Protein AF-K1T2N1-F1 (afdb_monomer_lite)

Radius of gyration: 19.64 Å; chains: 1; bounding box: 32×23×57 Å

Sequence (91 aa):
MTERINKNTAKYALENSAKSIIVSASCFFAATCGVSIISKIDMIGSICTLISRGALISMVVVITMLPAFLMVFDKIICKTTKRTRHADIKY

Secondary structure (DSSP, 8-state):
-HHHHHHHHHHHHHHHHHHHHHHHHHHHHHHHHHHHHH--STHHHHHHHHHHHHHHHHHHHHHHHHHHHHHHHHHHHHHHGGG--SS----

Organism: NCBI:txid408170

Structure (mmCIF, N/CA/C/O backbone):
data_AF-K1T2N1-F1
#
_entry.id   AF-K1T2N1-F1
#
loop_
_atom_site.group_PDB
_atom_site.id
_atom_site.type_symbol
_atom_site.label_atom_id
_atom_site.label_alt_id
_atom_site.label_comp_id
_atom_site.label_asym_id
_atom_site.label_entity_id
_atom_site.label_seq_id
_atom_site.pdbx_PDB_ins_code
_atom_site.Cartn_x
_atom_site.Cartn_y
_atom_site.Cartn_z
_atom_site.occupancy
_atom_site.B_iso_or_equiv
_atom_site.auth_seq_id
_atom_site.auth_comp_id
_atom_site.auth_asym_id
_atom_site.auth_atom_id
_atom_site.pdbx_PDB_model_num
ATOM 1 N N . MET A 1 1 ? -17.040 14.254 30.160 1.00 46.22 1 MET A N 1
ATOM 2 C CA . MET A 1 1 ? -15.929 15.051 29.584 1.00 46.22 1 MET A CA 1
ATOM 3 C C . MET A 1 1 ? -14.758 14.174 29.104 1.00 46.22 1 MET A C 1
ATOM 5 O O . MET A 1 1 ? -14.325 14.351 27.975 1.00 46.22 1 MET A O 1
ATOM 9 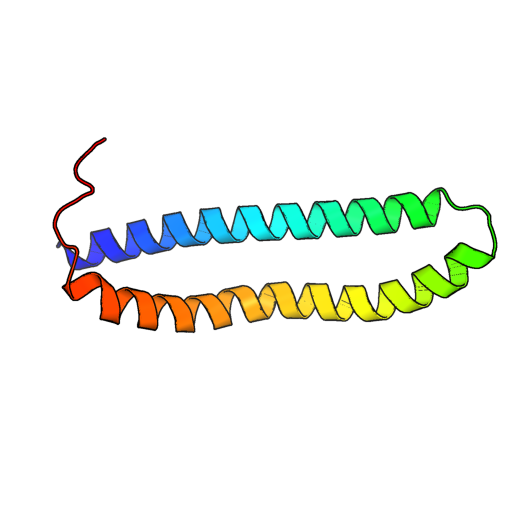N N . THR A 1 2 ? -14.306 13.172 29.876 1.00 50.38 2 THR A N 1
ATOM 10 C CA . THR A 1 2 ? -13.170 12.271 29.544 1.00 50.38 2 THR A CA 1
ATOM 11 C C . THR A 1 2 ? -13.326 11.443 28.254 1.00 50.38 2 THR A C 1
ATOM 13 O O . THR A 1 2 ? -12.335 11.140 27.598 1.00 50.38 2 THR A O 1
ATOM 16 N N . GLU A 1 3 ? -14.551 11.118 27.821 1.00 49.25 3 GLU A N 1
ATOM 17 C CA . GLU A 1 3 ? -14.773 10.325 26.595 1.00 49.25 3 GLU A CA 1
ATOM 18 C C . GLU A 1 3 ? -14.522 11.114 25.291 1.00 49.25 3 GLU A C 1
ATOM 20 O O . GLU A 1 3 ? -14.183 10.529 24.263 1.00 49.25 3 GLU A O 1
ATOM 25 N N . ARG A 1 4 ? -14.652 12.451 25.310 1.00 50.34 4 ARG A N 1
ATOM 26 C CA . ARG A 1 4 ? -14.399 13.300 24.129 1.00 50.34 4 ARG A CA 1
ATOM 27 C C . ARG A 1 4 ? -12.900 13.481 23.867 1.00 50.34 4 ARG A C 1
ATOM 29 O O . ARG A 1 4 ? -12.507 13.534 22.707 1.00 50.34 4 ARG A O 1
ATOM 36 N N . ILE A 1 5 ? -12.086 13.509 24.928 1.00 54.53 5 ILE A N 1
ATOM 37 C CA . ILE A 1 5 ? -10.624 13.640 24.837 1.00 54.53 5 ILE A CA 1
ATOM 38 C C . ILE A 1 5 ? -10.015 12.398 24.181 1.00 54.53 5 ILE A C 1
ATOM 40 O O . ILE A 1 5 ? -9.300 12.547 23.201 1.00 54.53 5 ILE A O 1
ATOM 44 N N . ASN A 1 6 ? -10.390 11.183 24.609 1.00 61.00 6 ASN A N 1
ATOM 45 C CA . ASN A 1 6 ? -9.852 9.946 24.020 1.00 61.00 6 ASN A CA 1
ATOM 46 C C . ASN A 1 6 ? -10.181 9.812 22.518 1.00 61.00 6 ASN A C 1
ATOM 48 O O . ASN A 1 6 ? -9.328 9.438 21.722 1.00 61.00 6 ASN A O 1
ATOM 52 N N . LYS A 1 7 ? -11.392 10.206 22.095 1.00 61.91 7 LYS A N 1
ATOM 53 C CA . LYS A 1 7 ? -11.763 10.209 20.665 1.00 61.91 7 LYS A CA 1
ATOM 54 C C . LYS A 1 7 ? -10.909 11.175 19.843 1.00 61.91 7 LYS A C 1
ATOM 56 O O . LYS A 1 7 ? -10.670 10.913 18.670 1.00 61.91 7 LYS A O 1
ATOM 61 N N . ASN A 1 8 ? -10.467 12.281 20.440 1.00 68.50 8 ASN A N 1
ATOM 62 C CA . ASN A 1 8 ? -9.572 13.230 19.792 1.00 68.50 8 ASN A CA 1
ATOM 63 C C . ASN A 1 8 ? -8.167 12.622 19.668 1.00 68.50 8 ASN A C 1
ATOM 65 O O . ASN A 1 8 ? -7.637 12.539 18.567 1.00 68.50 8 ASN A O 1
ATOM 69 N N . THR A 1 9 ? -7.605 12.089 20.758 1.00 69.50 9 THR A N 1
ATOM 70 C CA . THR A 1 9 ? -6.261 11.483 20.769 1.00 69.50 9 THR A CA 1
ATOM 71 C C . THR A 1 9 ? -6.152 10.271 19.843 1.00 69.50 9 THR A C 1
ATOM 73 O O . THR A 1 9 ? -5.176 10.148 19.106 1.00 69.50 9 THR A O 1
ATOM 76 N N . ALA A 1 10 ? -7.177 9.414 19.816 1.00 69.62 10 ALA A N 1
ATOM 77 C CA . ALA A 1 10 ? -7.245 8.274 18.905 1.00 69.62 10 ALA A CA 1
ATOM 78 C C . ALA A 1 10 ? -7.257 8.719 17.433 1.00 69.62 10 ALA A C 1
ATOM 80 O O . ALA A 1 10 ? -6.575 8.119 16.606 1.00 69.62 10 ALA A O 1
ATOM 81 N N . LYS A 1 11 ? -7.964 9.813 17.109 1.00 73.62 11 LYS A N 1
ATOM 82 C CA . LYS A 1 11 ? -7.946 10.404 15.764 1.00 73.62 11 LYS A CA 1
ATOM 83 C C . LYS A 1 11 ? -6.571 10.958 15.395 1.00 73.62 11 LYS A C 1
ATOM 85 O O . LYS A 1 11 ? -6.096 10.669 14.306 1.00 73.62 11 LYS A O 1
ATOM 90 N N . TYR A 1 12 ? -5.902 11.675 16.296 1.00 77.25 12 TYR A N 1
ATOM 91 C CA . TYR A 1 12 ? -4.549 12.185 16.037 1.00 77.25 12 TYR A CA 1
ATOM 92 C C . TYR A 1 12 ? -3.522 11.061 15.822 1.00 77.25 12 TYR A C 1
ATOM 94 O O . TYR A 1 12 ? -2.709 11.134 14.901 1.00 77.25 12 TYR A O 1
ATOM 102 N N . ALA A 1 13 ? -3.570 9.998 16.629 1.00 77.56 13 ALA A N 1
ATOM 103 C CA . ALA A 1 13 ? -2.689 8.839 16.470 1.00 77.56 13 ALA A CA 1
ATOM 104 C C . ALA A 1 13 ? -2.963 8.077 15.160 1.00 77.56 13 ALA A C 1
ATOM 106 O O . ALA A 1 13 ? -2.031 7.643 14.473 1.00 77.56 13 ALA A O 1
ATOM 107 N N . LEU A 1 14 ? -4.241 7.965 14.789 1.00 74.69 14 LEU A N 1
ATOM 108 C CA . LEU A 1 14 ? -4.679 7.404 13.518 1.00 74.69 14 LEU A CA 1
ATOM 109 C C . LEU A 1 14 ? -4.136 8.204 12.336 1.00 74.69 14 LEU A C 1
ATOM 111 O O . LEU A 1 14 ? -3.515 7.625 11.449 1.00 74.69 14 LEU A O 1
ATOM 115 N N . GLU A 1 15 ? -4.329 9.521 12.325 1.00 81.56 15 GLU A N 1
ATOM 116 C CA . GLU A 1 15 ? -3.865 10.362 11.222 1.00 81.56 15 GLU A CA 1
ATOM 117 C C . GLU A 1 15 ? -2.345 10.298 11.047 1.00 81.56 15 GLU A C 1
ATOM 119 O O . GLU A 1 15 ? -1.866 10.214 9.917 1.00 81.56 15 GLU A O 1
ATOM 124 N N . ASN A 1 16 ? -1.580 10.250 12.140 1.00 83.81 16 ASN A N 1
ATOM 125 C CA . ASN A 1 16 ? -0.128 10.062 12.071 1.00 83.81 16 ASN A CA 1
ATOM 126 C C . ASN A 1 16 ? 0.267 8.701 11.482 1.00 83.81 16 ASN A C 1
ATOM 128 O O . ASN A 1 16 ? 1.157 8.624 10.632 1.00 83.81 16 ASN A O 1
ATOM 132 N N . SER A 1 17 ? -0.415 7.628 11.883 1.00 82.44 17 SER A N 1
ATOM 133 C CA . SER A 1 17 ? -0.147 6.279 11.368 1.00 8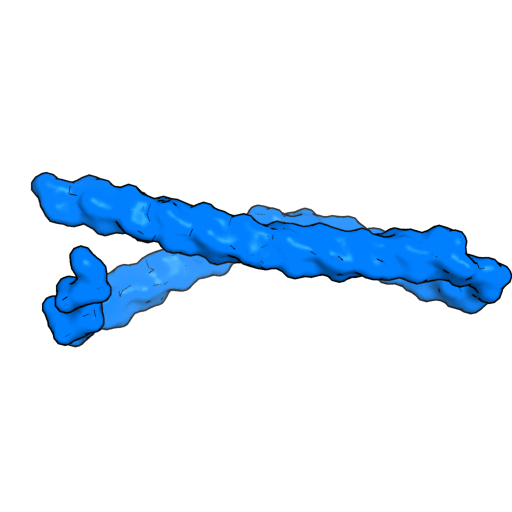2.44 17 SER A CA 1
ATOM 134 C C . SER A 1 17 ? -0.517 6.160 9.887 1.00 82.44 17 SER A C 1
ATOM 136 O O . SER A 1 17 ? 0.261 5.647 9.083 1.00 82.44 17 SER A O 1
ATOM 138 N N . ALA A 1 18 ? -1.676 6.708 9.511 1.00 83.50 18 ALA A N 1
ATOM 139 C CA . ALA A 1 18 ? -2.148 6.786 8.135 1.00 83.50 18 ALA A CA 1
ATOM 140 C C . ALA A 1 18 ? -1.164 7.555 7.246 1.00 83.50 18 ALA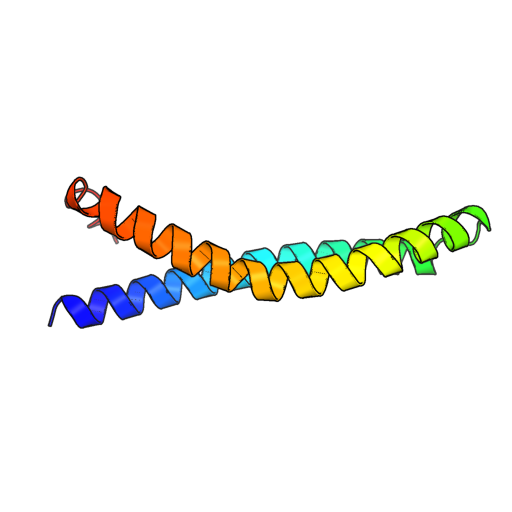 A C 1
ATOM 142 O O . ALA A 1 18 ? -0.768 7.053 6.193 1.00 83.50 18 ALA A O 1
ATOM 143 N N . LYS A 1 19 ? -0.714 8.737 7.691 1.00 84.12 19 LYS A N 1
ATOM 144 C CA . LYS A 1 19 ? 0.297 9.537 6.984 1.00 84.12 19 LYS A CA 1
ATOM 145 C C . LYS A 1 19 ? 1.586 8.747 6.755 1.00 84.12 19 LYS A C 1
ATOM 147 O O . LYS A 1 19 ? 2.103 8.764 5.642 1.00 84.12 19 LYS A O 1
ATOM 152 N N . SER A 1 20 ? 2.076 8.027 7.765 1.00 89.69 20 SER A N 1
ATOM 153 C CA . SER A 1 20 ? 3.308 7.234 7.655 1.00 89.69 20 SER A CA 1
ATOM 154 C C . SER A 1 20 ? 3.196 6.107 6.614 1.00 89.69 20 SER A C 1
ATOM 156 O O . SER A 1 20 ? 4.074 5.933 5.768 1.00 89.69 20 SER A O 1
ATOM 158 N N . ILE A 1 21 ? 2.067 5.391 6.600 1.00 87.00 21 ILE A N 1
ATOM 159 C CA . ILE A 1 21 ? 1.808 4.303 5.642 1.00 87.00 21 ILE A CA 1
ATOM 160 C C . ILE A 1 21 ? 1.697 4.839 4.211 1.00 87.00 21 ILE A C 1
ATOM 162 O O . ILE A 1 21 ? 2.276 4.270 3.285 1.00 87.00 21 ILE A O 1
ATOM 166 N N . ILE A 1 22 ? 1.000 5.963 4.029 1.00 86.19 22 ILE A N 1
ATOM 167 C CA . ILE A 1 22 ? 0.851 6.619 2.725 1.00 86.19 22 ILE A CA 1
ATOM 168 C C . ILE A 1 22 ? 2.209 7.078 2.184 1.00 86.19 22 ILE A C 1
ATOM 170 O O . ILE A 1 22 ? 2.472 6.912 0.992 1.00 86.19 22 ILE A O 1
ATOM 174 N N . VAL A 1 23 ? 3.088 7.611 3.038 1.00 89.00 23 VAL A N 1
ATOM 175 C CA . VAL A 1 23 ? 4.455 7.997 2.652 1.00 89.00 23 VAL A CA 1
ATOM 176 C C . VAL A 1 23 ? 5.251 6.782 2.176 1.00 89.00 23 VAL A C 1
ATOM 178 O O . VAL A 1 23 ? 5.836 6.835 1.097 1.00 89.00 23 VAL A O 1
ATOM 181 N N . SER A 1 24 ? 5.218 5.667 2.911 1.00 88.50 24 SER A N 1
ATOM 182 C CA . SER A 1 24 ? 5.913 4.437 2.508 1.00 88.50 24 SER A CA 1
ATOM 183 C C . SER A 1 24 ? 5.410 3.899 1.160 1.00 88.50 24 SER A C 1
ATOM 185 O O . SER A 1 24 ? 6.215 3.626 0.267 1.00 88.50 24 SER A O 1
ATOM 187 N N . ALA A 1 25 ? 4.087 3.836 0.968 1.00 85.00 25 ALA A N 1
ATOM 188 C CA . ALA A 1 25 ? 3.479 3.397 -0.289 1.00 85.00 25 ALA A CA 1
ATOM 189 C C . ALA A 1 25 ? 3.833 4.330 -1.461 1.00 85.00 25 ALA A C 1
ATOM 191 O O . ALA A 1 25 ? 4.152 3.866 -2.556 1.00 85.00 25 ALA A O 1
ATOM 192 N N . SER A 1 26 ? 3.840 5.642 -1.216 1.00 87.19 26 SER A N 1
ATOM 193 C CA . SER A 1 26 ? 4.208 6.648 -2.215 1.00 87.19 26 SER A CA 1
ATOM 194 C C . SER A 1 26 ? 5.679 6.538 -2.616 1.00 87.19 26 SER A C 1
ATOM 196 O O . SER A 1 26 ? 5.985 6.579 -3.804 1.00 87.19 26 SER A O 1
ATOM 198 N N . CYS A 1 27 ? 6.592 6.332 -1.661 1.00 89.50 27 CYS A N 1
ATOM 199 C CA . CYS A 1 27 ? 8.010 6.112 -1.952 1.00 89.50 27 CYS A CA 1
ATOM 200 C C . CYS A 1 27 ? 8.239 4.818 -2.744 1.00 89.50 27 CYS A C 1
ATOM 202 O O . CYS A 1 27 ? 9.028 4.813 -3.686 1.00 89.50 27 CYS A O 1
ATOM 204 N N . PHE A 1 28 ? 7.531 3.737 -2.408 1.00 84.94 28 PHE A N 1
ATOM 205 C CA . PHE A 1 28 ? 7.648 2.465 -3.121 1.00 84.94 28 PHE A CA 1
ATOM 206 C C . PHE A 1 28 ? 7.139 2.571 -4.566 1.00 84.94 28 PHE A C 1
ATOM 208 O O . PHE A 1 28 ? 7.780 2.089 -5.504 1.00 84.94 28 PHE A O 1
ATOM 215 N N . PHE A 1 29 ? 6.017 3.269 -4.762 1.00 83.94 29 PHE A N 1
ATOM 216 C CA . PHE A 1 29 ? 5.477 3.553 -6.088 1.00 83.94 29 PHE A CA 1
ATOM 217 C C . PHE A 1 29 ? 6.407 4.470 -6.890 1.00 83.94 29 PHE A C 1
ATOM 219 O O . PHE A 1 29 ? 6.698 4.184 -8.046 1.00 83.94 29 PHE A O 1
ATOM 226 N N . ALA A 1 30 ? 6.947 5.522 -6.268 1.00 87.50 30 ALA A N 1
ATOM 227 C CA . ALA A 1 30 ? 7.912 6.420 -6.896 1.00 87.50 30 ALA A CA 1
ATOM 228 C C . ALA A 1 30 ? 9.200 5.693 -7.308 1.00 87.50 30 ALA A C 1
ATOM 230 O O . ALA A 1 30 ? 9.699 5.929 -8.404 1.00 87.50 30 ALA A O 1
ATOM 231 N N . ALA A 1 31 ? 9.708 4.770 -6.486 1.00 86.88 31 ALA A N 1
ATOM 232 C CA . ALA A 1 31 ? 10.858 3.936 -6.832 1.00 86.88 31 ALA A CA 1
ATOM 233 C C . ALA A 1 31 ? 10.551 2.998 -8.012 1.00 86.88 31 ALA A C 1
ATOM 235 O O . ALA A 1 31 ? 11.359 2.883 -8.931 1.00 86.88 31 ALA A O 1
ATOM 236 N N . THR A 1 32 ? 9.363 2.386 -8.019 1.00 80.69 32 THR A N 1
ATOM 237 C CA . THR A 1 32 ? 8.896 1.487 -9.091 1.00 80.69 32 THR A CA 1
ATOM 238 C C . THR A 1 32 ? 8.711 2.234 -10.416 1.00 80.69 32 THR A C 1
ATOM 240 O O . THR A 1 32 ? 9.189 1.793 -11.460 1.00 80.69 32 THR A O 1
ATOM 243 N N . CYS A 1 33 ? 8.078 3.406 -10.385 1.00 79.75 33 CYS A N 1
ATOM 244 C CA . CYS A 1 33 ? 7.944 4.274 -11.552 1.00 79.75 33 CYS A CA 1
ATOM 245 C C . CYS A 1 33 ? 9.305 4.824 -11.997 1.00 79.75 33 CYS A C 1
ATOM 247 O O . CYS A 1 33 ? 9.602 4.838 -13.187 1.00 79.75 33 CYS A O 1
ATOM 249 N N . GLY A 1 34 ? 10.168 5.215 -11.057 1.00 85.12 34 GLY A N 1
ATOM 250 C CA . GLY A 1 34 ? 11.512 5.714 -11.338 1.00 85.12 34 GLY A CA 1
ATOM 251 C C . GLY A 1 34 ? 12.375 4.683 -12.064 1.00 85.12 34 GLY A C 1
ATOM 252 O O . GLY A 1 34 ? 12.953 4.993 -13.104 1.00 85.12 34 GLY A O 1
ATOM 253 N N . VAL A 1 35 ? 12.404 3.435 -11.583 1.00 78.38 35 VAL A N 1
ATOM 254 C CA . VAL A 1 35 ? 13.141 2.352 -12.255 1.00 78.38 35 VAL A CA 1
ATOM 255 C C . VAL A 1 35 ? 12.498 1.959 -13.586 1.00 78.38 35 VAL A C 1
ATOM 257 O O . VAL A 1 35 ? 13.225 1.642 -14.527 1.00 78.38 35 VAL A O 1
ATOM 260 N N . SER A 1 36 ? 11.166 2.045 -13.700 1.00 77.12 36 SER A N 1
ATOM 261 C CA . SER A 1 36 ? 10.450 1.816 -14.960 1.00 77.12 36 SER A CA 1
ATOM 262 C C . SER A 1 36 ? 10.807 2.841 -16.038 1.00 77.12 36 SER A C 1
ATOM 264 O O . SER A 1 36 ? 10.818 2.480 -17.209 1.00 77.12 36 SER A O 1
ATOM 266 N N . ILE A 1 37 ? 11.081 4.097 -15.670 1.00 75.31 37 ILE A N 1
ATOM 267 C CA . ILE A 1 37 ? 11.459 5.163 -16.614 1.00 75.31 37 ILE A CA 1
ATOM 268 C C . ILE A 1 37 ? 12.948 5.071 -16.979 1.00 75.31 37 ILE A C 1
ATOM 270 O O . ILE A 1 37 ? 13.324 5.320 -18.122 1.00 75.31 37 ILE A O 1
ATOM 274 N N . ILE A 1 38 ? 13.808 4.705 -16.022 1.00 78.94 38 ILE A N 1
ATOM 275 C CA . ILE A 1 38 ? 15.262 4.622 -16.237 1.00 78.94 38 ILE A CA 1
ATOM 276 C C . ILE A 1 38 ? 15.679 3.375 -17.035 1.00 78.94 38 ILE A C 1
ATOM 278 O O . ILE A 1 38 ? 16.734 3.359 -17.672 1.00 78.94 38 ILE A O 1
ATOM 282 N N . SER A 1 39 ? 14.883 2.311 -17.000 1.00 70.38 39 SER A N 1
ATOM 283 C CA . SER A 1 39 ? 15.300 1.014 -17.524 1.00 70.38 39 SER A CA 1
ATOM 284 C C . SER A 1 39 ? 15.061 0.883 -19.027 1.00 70.38 39 SER A C 1
ATOM 286 O O . SER A 1 39 ? 13.956 0.631 -19.494 1.00 70.38 39 SER A O 1
ATOM 288 N N . LYS A 1 40 ? 16.154 0.995 -19.784 1.00 59.16 40 LYS A N 1
ATOM 289 C CA . LYS A 1 40 ? 16.217 0.846 -21.250 1.00 59.16 40 LYS A CA 1
ATOM 290 C C . LYS A 1 40 ? 16.335 -0.607 -21.732 1.00 59.16 40 LYS A C 1
ATOM 292 O O . LYS A 1 40 ? 16.535 -0.838 -22.920 1.00 59.16 40 LYS A O 1
ATOM 297 N N . ILE A 1 41 ? 16.278 -1.577 -20.822 1.00 64.25 41 ILE A N 1
ATOM 298 C CA . ILE A 1 41 ? 16.445 -3.000 -21.131 1.00 64.25 41 ILE A CA 1
ATOM 299 C C . ILE A 1 41 ? 15.045 -3.601 -21.250 1.00 64.25 41 ILE A C 1
ATOM 301 O O . ILE A 1 41 ? 14.281 -3.544 -20.291 1.00 64.25 41 ILE A O 1
ATOM 305 N N . ASP A 1 42 ? 14.730 -4.184 -22.407 1.00 60.50 42 ASP A N 1
ATOM 306 C CA . ASP A 1 42 ? 13.433 -4.787 -22.778 1.00 60.50 42 ASP A CA 1
ATOM 307 C C . ASP A 1 42 ? 12.833 -5.704 -21.679 1.00 60.50 42 ASP A C 1
ATOM 309 O O . ASP A 1 42 ? 11.622 -5.765 -21.461 1.00 60.50 42 ASP A O 1
ATOM 313 N N . MET A 1 43 ? 13.703 -6.314 -20.866 1.00 66.69 43 MET A N 1
ATOM 314 C CA . MET A 1 43 ? 13.359 -7.097 -19.674 1.00 66.69 43 MET A CA 1
ATOM 315 C C . MET A 1 43 ? 12.497 -6.337 -18.643 1.00 66.69 43 MET A C 1
ATOM 317 O O . MET A 1 43 ? 11.610 -6.938 -18.033 1.00 66.69 43 MET A O 1
ATOM 321 N N . ILE A 1 44 ? 12.700 -5.028 -18.448 1.00 74.81 44 ILE A N 1
ATOM 322 C CA . ILE A 1 44 ? 11.932 -4.248 -17.465 1.00 74.81 44 ILE A CA 1
ATOM 323 C C . ILE A 1 44 ? 10.471 -4.083 -17.881 1.00 74.81 44 ILE 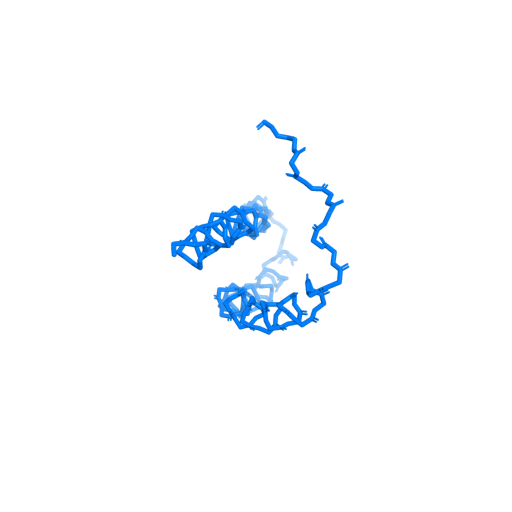A C 1
ATOM 325 O O . ILE A 1 44 ? 9.607 -4.018 -17.012 1.00 74.81 44 ILE A O 1
ATOM 329 N N . GLY A 1 45 ? 10.178 -3.993 -19.183 1.00 74.19 45 GLY A N 1
ATOM 330 C CA . GLY A 1 45 ? 8.840 -3.649 -19.671 1.00 74.19 45 GLY A CA 1
ATOM 331 C C . GLY A 1 45 ? 7.817 -4.728 -19.318 1.00 74.19 45 GLY A C 1
ATOM 332 O O . GLY A 1 45 ? 6.714 -4.437 -18.845 1.00 74.19 45 GLY A O 1
ATOM 333 N N . SER A 1 46 ? 8.233 -5.989 -19.449 1.00 78.50 46 SER A N 1
ATOM 334 C CA . SER A 1 46 ? 7.438 -7.164 -19.077 1.00 78.50 46 SER A CA 1
ATOM 335 C C . SER A 1 46 ? 7.208 -7.243 -17.565 1.00 78.50 46 SER A C 1
ATOM 337 O O . SER A 1 46 ? 6.082 -7.445 -17.106 1.00 78.50 46 SER A O 1
ATOM 339 N N . ILE A 1 47 ? 8.262 -7.016 -16.776 1.00 83.81 47 ILE A N 1
ATOM 340 C CA . ILE A 1 47 ? 8.202 -7.052 -15.309 1.00 83.81 47 ILE A CA 1
ATOM 341 C C . ILE A 1 47 ? 7.357 -5.888 -14.778 1.00 83.81 47 ILE A C 1
ATOM 343 O O . ILE A 1 47 ? 6.515 -6.082 -13.905 1.00 83.81 47 ILE A O 1
ATOM 347 N N . CYS A 1 48 ? 7.513 -4.691 -15.343 1.00 75.38 48 CYS A N 1
ATOM 348 C CA . CYS A 1 48 ? 6.768 -3.510 -14.936 1.00 75.38 48 CYS A CA 1
ATOM 349 C C . CYS A 1 48 ? 5.287 -3.601 -15.317 1.00 75.38 48 CYS A C 1
ATOM 351 O O . CYS A 1 48 ? 4.442 -3.145 -14.556 1.00 75.38 48 CYS A O 1
ATOM 353 N N . THR A 1 49 ? 4.937 -4.241 -16.435 1.00 77.19 49 THR A N 1
ATOM 354 C CA . THR A 1 49 ? 3.531 -4.520 -16.781 1.00 77.19 49 THR A CA 1
ATOM 355 C C . THR A 1 49 ? 2.883 -5.475 -15.773 1.00 77.19 49 THR A C 1
ATOM 357 O O . THR A 1 49 ? 1.744 -5.258 -15.348 1.00 77.19 49 THR A O 1
ATOM 360 N N . LEU A 1 50 ? 3.616 -6.505 -15.334 1.00 84.12 50 LEU A N 1
ATOM 361 C CA . LEU A 1 50 ? 3.162 -7.424 -14.288 1.00 84.12 50 LEU A CA 1
ATOM 362 C C . LEU A 1 50 ? 3.009 -6.712 -12.933 1.00 84.12 50 LEU A C 1
ATOM 364 O O . LEU A 1 50 ? 1.971 -6.835 -12.279 1.00 84.12 50 LEU A O 1
ATOM 368 N N . ILE A 1 51 ? 4.019 -5.928 -12.540 1.00 83.81 51 ILE A N 1
ATOM 369 C CA . ILE A 1 51 ? 4.032 -5.151 -11.296 1.00 83.81 51 ILE A CA 1
ATOM 370 C C . ILE A 1 51 ? 2.939 -4.089 -11.308 1.00 83.81 51 ILE A C 1
ATOM 372 O O . ILE A 1 51 ? 2.251 -3.950 -10.311 1.00 83.81 51 ILE A O 1
ATOM 376 N N . SER A 1 52 ? 2.723 -3.379 -12.414 1.00 80.31 52 SER A N 1
ATOM 377 C CA . SER A 1 52 ? 1.710 -2.322 -12.527 1.00 80.31 52 SER A CA 1
ATOM 378 C C . SER A 1 52 ? 0.296 -2.858 -12.271 1.00 80.31 52 SER A C 1
ATOM 380 O O . SER A 1 52 ? -0.465 -2.262 -11.504 1.00 80.31 52 SER A O 1
ATOM 382 N N . ARG A 1 53 ? -0.031 -4.054 -12.792 1.00 83.06 53 ARG A N 1
ATOM 383 C CA . ARG A 1 53 ? -1.293 -4.747 -12.462 1.00 83.06 53 ARG A CA 1
ATOM 384 C C . ARG A 1 53 ? -1.406 -5.089 -10.974 1.00 83.06 53 ARG A C 1
ATOM 386 O O . ARG A 1 53 ? -2.479 -4.919 -10.398 1.00 83.06 53 ARG A O 1
ATOM 393 N N . GLY A 1 54 ? -0.324 -5.550 -10.346 1.00 80.81 54 GLY A N 1
ATOM 394 C CA . GLY A 1 54 ? -0.296 -5.845 -8.908 1.00 80.81 54 GLY A CA 1
ATOM 395 C C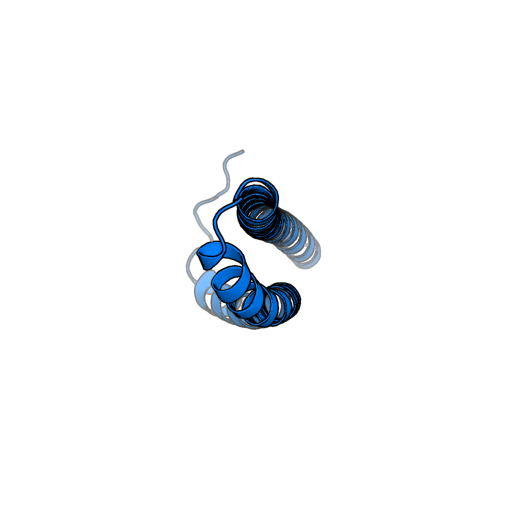 . GLY A 1 54 ? -0.311 -4.593 -8.021 1.00 80.81 54 GLY A C 1
ATOM 396 O O . GLY A 1 54 ? -0.953 -4.579 -6.973 1.00 80.81 54 GLY A O 1
ATOM 397 N N . ALA A 1 55 ? 0.343 -3.519 -8.460 1.00 82.69 55 ALA A N 1
ATOM 398 C CA . ALA A 1 55 ? 0.522 -2.275 -7.725 1.00 82.69 55 ALA A CA 1
ATOM 399 C C . ALA A 1 55 ? -0.776 -1.471 -7.651 1.00 82.69 55 ALA A C 1
ATOM 401 O O . ALA A 1 55 ? -1.100 -0.962 -6.583 1.00 82.69 55 ALA A O 1
ATOM 402 N N . LEU A 1 56 ? -1.563 -1.418 -8.734 1.00 81.94 56 LEU A N 1
ATOM 403 C CA . LEU A 1 56 ? -2.896 -0.804 -8.710 1.00 81.94 56 LEU A CA 1
ATOM 404 C C . LEU A 1 56 ? -3.813 -1.487 -7.688 1.00 81.94 56 LEU A C 1
ATOM 406 O O . LEU A 1 56 ? -4.429 -0.809 -6.866 1.00 81.94 56 LEU A O 1
ATOM 410 N N . ILE A 1 57 ? -3.847 -2.824 -7.686 1.00 85.81 57 ILE A N 1
ATOM 411 C CA . ILE A 1 57 ? -4.589 -3.597 -6.680 1.00 85.81 57 ILE A CA 1
ATOM 412 C C . ILE A 1 57 ? -4.057 -3.301 -5.273 1.00 85.81 57 ILE A C 1
ATOM 414 O O . ILE A 1 57 ? -4.847 -3.053 -4.365 1.00 85.81 57 ILE A O 1
ATOM 418 N N . SER A 1 58 ? -2.734 -3.264 -5.092 1.00 82.75 58 SER A N 1
ATOM 419 C CA . SER A 1 58 ? -2.103 -2.998 -3.797 1.00 82.75 58 SER A CA 1
ATOM 420 C C . SER A 1 58 ? -2.429 -1.601 -3.269 1.00 82.75 58 SER A C 1
ATOM 422 O O . SER A 1 58 ? -2.670 -1.445 -2.075 1.00 82.75 58 SER A O 1
ATOM 424 N N . MET A 1 59 ? -2.471 -0.586 -4.135 1.00 82.94 59 MET A N 1
ATOM 425 C CA . MET A 1 59 ? -2.772 0.796 -3.751 1.00 82.94 59 MET A CA 1
ATOM 426 C C . MET A 1 59 ? -4.215 0.920 -3.249 1.00 82.94 59 MET A C 1
ATOM 428 O O . MET A 1 59 ? -4.471 1.511 -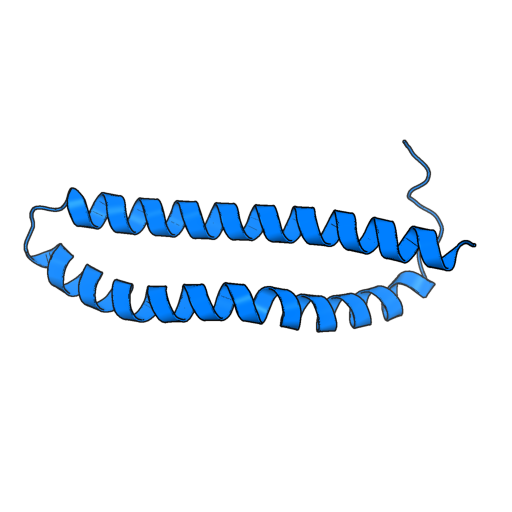2.199 1.00 82.94 59 MET A O 1
ATOM 432 N N . VAL A 1 60 ? -5.156 0.300 -3.968 1.00 85.88 60 VAL A N 1
ATOM 433 C CA . VAL A 1 60 ? -6.575 0.264 -3.589 1.00 85.88 60 VAL A CA 1
ATOM 434 C C . VAL A 1 60 ? -6.771 -0.527 -2.297 1.00 85.88 60 VAL A C 1
ATOM 436 O O . VAL A 1 60 ? -7.503 -0.087 -1.404 1.00 85.88 60 VAL A O 1
ATOM 439 N N . VAL A 1 61 ? -6.086 -1.668 -2.156 1.00 86.06 61 VAL A N 1
ATOM 440 C CA . VAL A 1 61 ? -6.152 -2.467 -0.933 1.00 86.06 61 VAL A CA 1
ATOM 441 C C . VAL A 1 61 ? -5.572 -1.702 0.245 1.00 86.06 61 VAL A C 1
ATOM 443 O O . VAL A 1 61 ? -6.200 -1.713 1.280 1.00 86.06 61 VAL A O 1
ATOM 446 N N . VAL A 1 62 ? -4.454 -0.980 0.133 1.00 82.81 62 VAL A N 1
ATOM 447 C CA . VAL A 1 62 ? -3.875 -0.232 1.267 1.00 82.81 62 VAL A CA 1
ATOM 448 C C . VAL A 1 62 ? -4.830 0.852 1.772 1.00 82.81 62 VAL A C 1
ATOM 450 O O . VAL A 1 62 ? -5.033 0.967 2.979 1.00 82.81 62 VAL A O 1
ATOM 453 N N . ILE A 1 63 ? -5.472 1.600 0.869 1.00 82.56 63 ILE A N 1
ATOM 454 C CA . ILE A 1 63 ? -6.423 2.665 1.234 1.00 82.56 63 ILE A CA 1
ATOM 455 C C . ILE A 1 63 ? -7.677 2.096 1.918 1.00 82.56 63 ILE A C 1
ATOM 457 O O . ILE A 1 63 ? -8.247 2.753 2.784 1.00 82.56 63 ILE A O 1
ATOM 461 N N . THR A 1 64 ? -8.100 0.878 1.567 1.00 83.94 64 THR A N 1
ATOM 462 C CA . THR A 1 64 ? -9.294 0.218 2.134 1.00 83.94 64 THR A CA 1
ATOM 463 C C . THR A 1 64 ? -8.985 -0.676 3.339 1.00 83.94 64 THR A C 1
ATOM 465 O O . THR A 1 64 ? -9.769 -0.737 4.286 1.00 83.94 64 THR A O 1
ATOM 468 N N . MET A 1 65 ? -7.821 -1.321 3.363 1.00 84.81 65 MET A N 1
ATOM 469 C CA . MET A 1 65 ? -7.327 -2.102 4.492 1.00 84.81 65 MET A CA 1
ATOM 470 C C . MET A 1 65 ? -6.956 -1.203 5.648 1.00 84.81 65 MET A C 1
ATOM 472 O O . MET A 1 65 ? -7.239 -1.582 6.769 1.00 84.81 65 MET A O 1
ATOM 476 N N . LEU A 1 66 ? -6.371 -0.025 5.421 1.00 79.75 66 LEU A N 1
ATOM 477 C CA . LEU A 1 66 ? -6.036 0.887 6.510 1.00 79.75 66 LEU A CA 1
ATOM 478 C C . LEU A 1 66 ? -7.241 1.169 7.433 1.00 79.75 66 LEU A C 1
ATOM 480 O O . LEU A 1 66 ? -7.114 0.898 8.624 1.00 79.75 66 LEU A O 1
ATOM 484 N N . PRO A 1 67 ? -8.418 1.624 6.950 1.00 74.88 67 PRO A N 1
ATOM 485 C CA . PRO A 1 67 ? -9.581 1.832 7.809 1.00 74.88 67 PRO A CA 1
ATOM 486 C C . PRO A 1 67 ? -10.166 0.519 8.344 1.00 74.88 67 PRO A C 1
ATOM 488 O O . PRO A 1 67 ? -10.613 0.488 9.490 1.00 74.88 67 PRO A O 1
ATOM 491 N N . ALA A 1 68 ? -10.138 -0.572 7.569 1.00 82.50 68 ALA A N 1
ATOM 492 C CA . ALA A 1 68 ? -10.646 -1.872 8.011 1.00 82.50 68 ALA A CA 1
ATOM 493 C C . ALA A 1 68 ? -9.808 -2.461 9.160 1.00 82.50 68 ALA A C 1
ATOM 495 O O . ALA A 1 68 ? -10.346 -2.826 10.207 1.00 82.50 68 ALA A O 1
ATOM 496 N N . PHE A 1 69 ? -8.485 -2.490 9.005 1.00 78.81 69 PHE A N 1
ATOM 497 C CA . PHE A 1 69 ? -7.551 -2.889 10.048 1.00 78.81 69 PHE A CA 1
ATOM 498 C C . PHE A 1 69 ? -7.647 -1.965 11.244 1.00 78.81 69 PHE A C 1
ATOM 500 O O . PHE A 1 69 ? -7.620 -2.456 12.368 1.00 78.81 69 PHE A O 1
ATOM 507 N N . LEU A 1 70 ? -7.798 -0.655 11.038 1.00 75.12 70 LEU A N 1
ATOM 508 C CA . LEU A 1 70 ? -7.911 0.250 12.167 1.00 75.12 70 LEU A CA 1
ATOM 509 C C . LEU A 1 70 ? -9.195 0.043 12.959 1.00 75.12 70 LEU A C 1
ATOM 511 O O . LEU A 1 70 ? -9.165 0.116 14.177 1.00 75.12 70 LEU A O 1
ATOM 515 N N . MET A 1 71 ? -10.312 -0.264 12.300 1.00 75.69 71 MET A N 1
ATOM 516 C CA . MET A 1 71 ? -11.571 -0.565 12.980 1.00 75.69 71 MET A CA 1
ATOM 517 C C . MET A 1 71 ? -11.484 -1.870 13.791 1.00 75.69 71 MET A C 1
ATOM 519 O O . MET A 1 71 ? -12.063 -1.976 14.874 1.00 75.69 71 MET A O 1
ATOM 523 N N . VAL A 1 72 ? -10.730 -2.858 13.298 1.00 79.94 72 VAL A N 1
ATOM 524 C CA . VAL A 1 72 ? -10.463 -4.117 14.011 1.00 79.94 72 VAL A CA 1
ATOM 525 C C . VAL A 1 72 ? -9.486 -3.902 15.171 1.00 79.94 72 VAL A C 1
ATOM 527 O O . VAL A 1 72 ? -9.760 -4.333 16.294 1.00 79.94 72 VAL A O 1
ATOM 530 N N . PHE A 1 73 ? -8.374 -3.206 14.936 1.00 71.00 73 PHE A N 1
ATOM 531 C CA . PHE A 1 73 ? -7.375 -2.918 15.960 1.00 71.00 73 PHE A CA 1
ATOM 532 C C . PHE A 1 73 ? -7.888 -1.944 17.017 1.00 71.00 73 PHE A C 1
ATOM 534 O O . PHE A 1 73 ? -7.583 -2.157 18.181 1.00 71.00 73 PHE A O 1
ATOM 541 N N . ASP A 1 74 ? -8.730 -0.964 16.684 1.00 71.69 74 ASP A N 1
ATOM 542 C CA . ASP A 1 74 ? -9.386 -0.098 17.674 1.00 71.69 74 ASP A CA 1
ATOM 543 C C . ASP A 1 74 ? -10.235 -0.931 18.645 1.00 71.69 74 ASP A C 1
ATOM 545 O O . ASP A 1 74 ? -10.128 -0.772 19.863 1.00 71.69 74 ASP A O 1
ATOM 549 N N . LYS A 1 75 ? -10.977 -1.933 18.143 1.00 66.38 75 LYS A N 1
ATOM 550 C CA . LYS A 1 75 ? -11.714 -2.871 19.006 1.00 66.38 75 LYS A CA 1
ATOM 551 C C . LYS A 1 75 ? -10.804 -3.745 19.869 1.00 66.38 75 LYS A C 1
ATOM 553 O O . LYS A 1 75 ? -11.136 -3.990 21.030 1.00 66.38 75 LYS A O 1
ATOM 558 N N . ILE A 1 76 ? -9.678 -4.219 19.337 1.00 69.06 76 ILE A N 1
ATOM 559 C CA . ILE A 1 76 ? -8.700 -5.021 20.093 1.00 69.06 76 ILE A CA 1
ATOM 560 C C . ILE A 1 76 ? -8.012 -4.161 21.167 1.00 69.06 76 ILE A C 1
ATOM 562 O O . ILE A 1 76 ? -7.911 -4.580 22.323 1.00 69.06 76 ILE A O 1
ATOM 566 N N . ILE A 1 77 ? -7.616 -2.936 20.817 1.00 65.31 77 ILE A N 1
ATOM 567 C CA . ILE A 1 77 ? -6.969 -1.967 21.705 1.00 65.31 77 ILE A CA 1
ATOM 568 C C . ILE A 1 77 ? -7.941 -1.541 22.811 1.00 65.31 77 ILE A C 1
ATOM 570 O O . ILE A 1 77 ? -7.584 -1.600 23.983 1.00 65.31 77 ILE A O 1
ATOM 574 N N . CYS A 1 78 ? -9.205 -1.232 22.504 1.00 63.25 78 CYS A N 1
ATOM 575 C CA . CYS A 1 78 ? -10.214 -0.933 23.529 1.00 63.25 78 CYS A CA 1
ATOM 576 C C . CYS A 1 78 ? -10.431 -2.093 24.517 1.00 63.25 78 CYS A C 1
ATOM 578 O O . CYS A 1 78 ? -10.715 -1.859 25.695 1.00 63.25 78 CYS A O 1
ATOM 580 N N . LYS A 1 79 ? -10.287 -3.348 24.066 1.00 58.09 79 LYS A N 1
ATOM 581 C CA . LYS A 1 79 ? -10.469 -4.537 24.911 1.00 58.09 79 LYS A CA 1
ATOM 582 C C . LYS A 1 79 ? -9.257 -4.811 25.809 1.00 58.09 79 LYS A C 1
ATOM 584 O O . LYS A 1 79 ? -9.449 -5.237 26.946 1.00 58.09 79 LYS A O 1
ATOM 589 N N . THR A 1 80 ? -8.038 -4.519 25.344 1.00 56.69 80 THR A N 1
ATOM 590 C CA . THR A 1 80 ? -6.797 -4.701 26.126 1.00 56.69 80 THR A CA 1
ATOM 591 C C . THR A 1 80 ? -6.468 -3.497 27.030 1.00 56.69 80 THR A C 1
ATOM 593 O O . THR A 1 80 ? -6.006 -3.665 28.159 1.00 56.69 80 THR A O 1
ATOM 596 N N . THR A 1 81 ? -6.828 -2.273 26.623 1.00 55.25 81 THR A N 1
ATOM 597 C CA . THR A 1 81 ? -6.541 -1.021 27.355 1.00 55.25 81 THR A CA 1
ATOM 598 C C . THR A 1 81 ? -7.311 -0.873 28.673 1.00 55.25 81 THR A C 1
ATOM 600 O O . THR A 1 81 ? -6.934 -0.052 29.510 1.00 55.25 81 THR A O 1
ATOM 603 N N . LYS A 1 82 ? -8.312 -1.720 28.972 1.00 52.78 82 LYS A N 1
ATOM 604 C CA . LYS A 1 82 ? -8.872 -1.782 30.339 1.00 52.78 82 LYS A CA 1
ATOM 605 C C . LYS A 1 82 ? -7.824 -2.151 31.406 1.00 52.78 82 LYS A C 1
ATOM 607 O O . LYS A 1 82 ? -8.079 -1.883 32.575 1.00 52.78 82 LYS A O 1
ATOM 612 N N . ARG A 1 83 ? -6.663 -2.720 31.039 1.00 47.78 83 ARG A N 1
ATOM 613 C CA . ARG A 1 83 ? -5.645 -3.198 31.995 1.00 47.78 83 ARG A CA 1
ATOM 614 C C . ARG A 1 83 ? -4.446 -2.259 32.223 1.00 47.78 83 ARG A C 1
ATOM 616 O O . ARG A 1 83 ? -3.766 -2.429 33.227 1.00 47.78 83 ARG A O 1
ATOM 623 N N . THR A 1 84 ? -4.213 -1.241 31.388 1.00 51.66 84 THR A N 1
ATOM 624 C CA . THR A 1 84 ? -2.961 -0.439 31.432 1.00 51.66 84 THR A CA 1
ATOM 625 C C . THR A 1 84 ? -3.214 1.057 31.643 1.00 51.66 84 THR A C 1
ATOM 627 O O . THR A 1 84 ? -2.635 1.915 30.986 1.00 51.66 84 THR A O 1
ATOM 630 N N . ARG A 1 85 ? -4.103 1.410 32.575 1.00 53.19 85 ARG A N 1
ATOM 631 C CA . ARG A 1 85 ? -4.434 2.809 32.903 1.00 53.19 85 ARG A CA 1
ATOM 632 C C . ARG A 1 85 ? -3.393 3.491 33.819 1.00 53.19 85 ARG A C 1
ATOM 634 O O . ARG A 1 85 ? -3.784 4.235 34.715 1.00 53.19 85 ARG A O 1
ATOM 641 N N . HIS A 1 86 ? -2.093 3.213 33.655 1.00 46.56 86 HIS A N 1
ATOM 642 C CA . HIS A 1 86 ? -1.069 3.743 34.571 1.00 46.56 86 HIS A CA 1
ATOM 643 C C . HIS A 1 86 ? 0.357 3.875 33.994 1.00 46.56 86 HIS A C 1
ATOM 645 O O . HIS A 1 86 ? 1.303 3.456 34.653 1.00 46.56 86 HIS A O 1
ATOM 651 N N . ALA A 1 87 ? 0.555 4.421 32.783 1.00 53.97 87 ALA A N 1
ATOM 652 C CA . ALA A 1 87 ? 1.933 4.636 32.301 1.00 53.97 87 ALA A CA 1
ATOM 653 C C . ALA A 1 87 ? 2.177 5.732 31.241 1.00 53.97 87 ALA A C 1
ATOM 655 O O . ALA A 1 87 ? 3.200 5.646 30.578 1.00 53.97 87 ALA A O 1
ATOM 656 N N . ASP A 1 88 ? 1.321 6.748 31.050 1.00 44.44 88 ASP A N 1
ATOM 657 C CA . ASP A 1 88 ? 1.673 7.810 30.073 1.00 44.44 88 ASP A CA 1
ATOM 658 C C . ASP A 1 88 ? 1.207 9.232 30.428 1.00 44.44 88 ASP A C 1
ATOM 660 O O . ASP A 1 88 ? 0.979 10.075 29.568 1.00 44.44 88 ASP A O 1
ATOM 664 N N . ILE A 1 89 ? 1.127 9.554 31.725 1.00 55.75 89 ILE A N 1
ATOM 665 C CA . ILE A 1 89 ? 1.354 10.951 32.123 1.00 55.75 89 ILE A CA 1
ATOM 666 C C . ILE A 1 89 ? 2.866 11.167 32.073 1.00 55.75 89 ILE A C 1
ATOM 668 O O . ILE A 1 89 ? 3.536 10.979 33.088 1.00 55.75 89 ILE A O 1
ATOM 672 N N . LYS A 1 90 ? 3.398 11.527 30.900 1.00 40.78 90 LYS A N 1
ATOM 673 C CA . LYS A 1 90 ? 4.589 12.378 30.808 1.00 40.78 90 LYS A CA 1
ATOM 674 C C . LYS A 1 90 ? 4.767 13.000 29.423 1.00 40.78 90 LYS A C 1
ATOM 676 O O . LYS A 1 90 ? 5.602 12.541 28.654 1.00 40.78 90 LYS A O 1
ATOM 681 N N . TYR A 1 91 ? 4.061 14.104 29.196 1.00 42.84 91 TYR A N 1
ATOM 682 C CA . TYR A 1 91 ? 4.649 15.311 28.609 1.00 42.84 91 TYR A CA 1
ATOM 683 C C . TYR A 1 91 ? 4.097 16.512 29.370 1.00 42.84 91 TYR A C 1
ATOM 685 O O . TYR A 1 91 ? 2.854 16.647 29.415 1.00 42.84 91 TYR A O 1
#

pLDDT: mean 72.89, std 13.25, range [40.78, 89.69]

InterPro domains:
  IPR004869 Membrane transport protein MMPL domain [PF03176] (8-84)

Foldseek 3Di:
DVVVVVVVVLVVVLVVVLVVLVVVLVVVVCVLVVCLVVDPDPVSVVVSVVVVVVSVVVVVCSVVVSVVVSVVVVVVCVVVVVPPPPDDPDD